Protein AF-A0A661WZI7-F1 (afdb_monomer)

pLDDT: mean 94.53, std 5.51, range [63.56, 98.81]

Solvent-accessible surface area (backbone atoms only — not comparable to full-atom values): 7793 Å² total; per-residue (Å²): 111,69,67,60,51,20,44,34,54,14,11,52,78,48,50,10,68,45,92,73,61,16,45,64,53,16,30,49,50,18,49,52,51,50,55,60,42,61,73,42,98,39,72,69,55,32,40,51,52,51,50,53,47,50,70,52,49,51,62,50,28,29,54,14,35,32,46,36,31,67,75,68,74,39,80,87,52,66,37,52,12,33,29,33,20,50,12,39,44,48,25,51,54,91,53,77,92,40,74,64,53,51,53,54,37,50,52,44,25,53,50,37,49,75,65,32,54,87,71,38,50,62,37,62,75,40,73,58,12,56,12,62,34,45,29,28,41,45,21,5,50,54,28,29,52,53,50,48,53,52,51,51,68,74,76,106

Mean predicted aligned error: 3.16 Å

Sequence (156 aa):
MKQKISKFIATFGGIGLFPFAPGSVGSIAGLIILGAISFAPSAAYQIILQILFLLIFIPLGVIASSAYEKYFRKIDPKEVVIDEVVGMVITLFALPFSLFNVIAGYLLFRFLDIVKPFPIGKLQNIKGGWGIMADDIAAGIVSAVILRLLIFFIVS

Structure (mmCIF, N/CA/C/O backbone):
data_AF-A0A661WZI7-F1
#
_entry.id   AF-A0A661WZI7-F1
#
loop_
_atom_site.group_PDB
_atom_site.id
_atom_site.type_symbol
_atom_site.label_atom_id
_atom_site.label_alt_id
_atom_site.label_comp_id
_atom_site.label_asym_id
_atom_site.label_entity_id
_atom_site.label_seq_id
_atom_site.pdbx_PDB_ins_code
_atom_site.Cartn_x
_atom_site.Cartn_y
_atom_site.Cartn_z
_atom_site.occupancy
_atom_site.B_iso_or_equiv
_atom_site.auth_seq_id
_atom_site.auth_comp_id
_atom_site.auth_asym_id
_atom_site.auth_atom_id
_atom_site.pdbx_PDB_model_num
ATOM 1 N N . MET A 1 1 ? -0.887 7.382 25.657 1.00 63.56 1 MET A N 1
ATOM 2 C CA . MET A 1 1 ? 0.211 7.281 24.664 1.00 63.56 1 MET A CA 1
ATOM 3 C C . MET A 1 1 ? -0.075 6.234 23.588 1.00 63.56 1 MET A C 1
ATOM 5 O O . MET A 1 1 ? -0.155 6.613 22.429 1.00 63.56 1 MET A O 1
ATOM 9 N N . LYS A 1 2 ? -0.336 4.966 23.953 1.00 81.06 2 LYS A N 1
ATOM 10 C CA . LYS A 1 2 ? -0.611 3.870 22.997 1.00 81.06 2 LYS A CA 1
ATOM 11 C C . LYS A 1 2 ? -1.742 4.168 21.992 1.00 81.06 2 LYS A C 1
ATOM 13 O O . LYS A 1 2 ? -1.530 4.010 20.802 1.00 81.06 2 LYS A O 1
ATOM 18 N N . GLN A 1 3 ? -2.872 4.728 22.439 1.00 88.19 3 GLN A N 1
ATOM 19 C CA . GLN A 1 3 ? -3.986 5.109 21.550 1.00 88.19 3 GLN A CA 1
ATOM 20 C C . GLN A 1 3 ? -3.602 6.140 20.473 1.00 88.19 3 GLN A C 1
ATOM 22 O O . GLN A 1 3 ? -4.015 6.008 19.325 1.00 88.19 3 GLN A O 1
ATOM 27 N N . LYS A 1 4 ? -2.810 7.165 20.829 1.00 90.75 4 LYS A N 1
ATOM 28 C CA . LYS A 1 4 ? -2.378 8.201 19.875 1.00 90.75 4 LYS A CA 1
ATOM 29 C C . LYS A 1 4 ? -1.458 7.611 18.802 1.00 90.75 4 LYS A C 1
ATOM 31 O O . LYS A 1 4 ? -1.619 7.942 17.636 1.00 90.75 4 LYS A O 1
ATOM 36 N N . ILE A 1 5 ? -0.556 6.709 19.199 1.00 93.19 5 ILE A N 1
ATOM 37 C CA . ILE A 1 5 ? 0.363 6.014 18.286 1.00 93.19 5 ILE A CA 1
ATOM 38 C C . ILE A 1 5 ? -0.414 5.094 17.338 1.00 93.19 5 ILE A C 1
ATOM 40 O O . ILE A 1 5 ? -0.242 5.194 16.130 1.00 93.19 5 ILE A O 1
ATOM 44 N N . SER A 1 6 ? -1.318 4.256 17.858 1.00 92.06 6 SER A N 1
ATOM 45 C CA . SER A 1 6 ? -2.144 3.376 17.019 1.00 92.06 6 SER A CA 1
ATOM 46 C C . SER A 1 6 ? -3.004 4.169 16.039 1.00 92.06 6 SER A C 1
ATOM 48 O O . SER A 1 6 ? -3.064 3.812 14.872 1.00 92.06 6 SER A O 1
ATOM 50 N N . LYS A 1 7 ? -3.609 5.283 16.480 1.00 95.50 7 LYS A N 1
ATOM 51 C CA . LYS A 1 7 ? -4.338 6.193 15.589 1.00 95.50 7 LYS A CA 1
ATOM 52 C C . LYS A 1 7 ? -3.436 6.743 14.492 1.00 95.50 7 LYS A C 1
ATOM 54 O O . LYS A 1 7 ? -3.809 6.670 13.330 1.00 95.50 7 LYS A O 1
ATOM 59 N N . PHE A 1 8 ? -2.270 7.273 14.847 1.00 96.62 8 PHE A N 1
ATOM 60 C CA . PHE A 1 8 ? -1.329 7.820 13.874 1.00 96.62 8 PHE A CA 1
ATOM 61 C C . PHE A 1 8 ? -0.914 6.781 12.826 1.00 96.62 8 PHE A C 1
ATOM 63 O O . PHE A 1 8 ? -0.981 7.072 11.641 1.00 96.62 8 PHE A O 1
ATOM 70 N N . ILE A 1 9 ? -0.558 5.564 13.240 1.00 96.69 9 ILE A N 1
ATOM 71 C CA . ILE A 1 9 ? -0.145 4.499 12.315 1.00 96.69 9 ILE A CA 1
ATOM 72 C C . ILE A 1 9 ? -1.324 4.024 11.456 1.00 96.69 9 ILE A C 1
ATOM 74 O O . ILE A 1 9 ? -1.202 3.991 10.237 1.00 96.69 9 ILE A O 1
ATOM 78 N N . ALA A 1 10 ? -2.469 3.701 12.065 1.00 96.00 10 ALA A N 1
ATOM 79 C CA . ALA A 1 10 ? -3.608 3.134 11.343 1.00 96.00 10 ALA A CA 1
ATOM 80 C C . ALA A 1 10 ? -4.211 4.125 10.331 1.00 96.00 10 ALA A C 1
ATOM 82 O O . ALA A 1 10 ? -4.584 3.742 9.231 1.00 96.00 10 ALA A O 1
ATOM 83 N N . THR A 1 11 ? -4.230 5.419 10.669 1.00 97.06 11 THR A N 1
ATOM 84 C CA . THR A 1 11 ? -4.661 6.500 9.758 1.00 97.06 11 THR A CA 1
ATOM 85 C C . THR A 1 11 ? -3.560 6.958 8.796 1.00 97.06 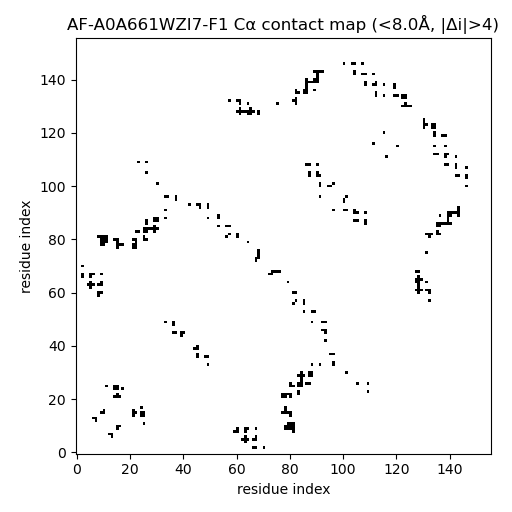11 THR A C 1
ATOM 87 O O . THR A 1 11 ? -3.732 7.971 8.120 1.00 97.06 11 THR A O 1
ATOM 90 N N . PHE A 1 12 ? -2.412 6.276 8.788 1.00 97.38 12 PHE A N 1
ATOM 91 C CA . PHE A 1 12 ? -1.222 6.610 8.011 1.00 97.38 12 PHE A CA 1
ATOM 92 C C . PHE A 1 12 ? -0.819 8.093 8.115 1.00 97.38 12 PHE A C 1
ATOM 94 O O . PHE A 1 12 ? -0.874 8.868 7.165 1.00 97.38 12 PHE A O 1
ATOM 101 N N . GLY A 1 13 ? -0.475 8.524 9.326 1.00 95.62 13 GLY A N 1
ATOM 102 C CA . GLY A 1 13 ? -0.066 9.898 9.613 1.00 95.62 13 GLY A CA 1
ATOM 103 C C . GLY A 1 13 ? -1.212 10.913 9.677 1.00 95.62 13 GLY A C 1
ATOM 104 O O . GLY A 1 13 ? -0.956 12.111 9.740 1.00 95.62 13 GLY A O 1
ATOM 105 N N . GLY A 1 14 ? -2.467 10.454 9.690 1.00 95.31 14 GLY A N 1
ATOM 106 C CA . GLY A 1 14 ? -3.662 11.301 9.691 1.00 95.31 14 GLY A CA 1
ATOM 107 C C . GLY A 1 14 ? -4.335 11.441 8.326 1.00 95.31 14 GLY A C 1
ATOM 108 O O . GLY A 1 14 ? -5.388 12.069 8.252 1.00 95.31 14 GLY A O 1
ATOM 109 N N . ILE A 1 15 ? -3.790 10.825 7.273 1.00 95.69 15 ILE A N 1
ATOM 110 C CA . ILE A 1 15 ? -4.384 10.799 5.928 1.00 95.69 15 ILE A CA 1
ATOM 111 C C . ILE A 1 15 ? -5.802 10.224 5.956 1.00 95.69 15 ILE A C 1
ATOM 113 O O . ILE A 1 15 ? -6.719 10.807 5.384 1.00 95.69 15 ILE A O 1
ATOM 117 N N . GLY A 1 16 ? -6.014 9.143 6.706 1.00 94.56 16 GLY A N 1
ATOM 118 C CA . GLY A 1 16 ? -7.331 8.520 6.847 1.00 94.56 16 GLY A CA 1
ATOM 119 C C . GLY A 1 16 ? -8.375 9.386 7.565 1.00 94.56 16 GLY A C 1
ATOM 120 O O . GLY A 1 16 ? -9.545 9.027 7.617 1.00 94.56 16 GLY A O 1
ATOM 121 N N . LEU A 1 17 ? -7.990 10.546 8.112 1.00 95.62 17 LEU A N 1
ATOM 122 C CA . LEU A 1 17 ? -8.930 11.522 8.677 1.00 95.62 17 LEU A CA 1
ATOM 123 C C . LEU A 1 17 ? -9.500 12.479 7.622 1.00 95.62 17 LEU A C 1
ATOM 125 O O . LEU A 1 17 ? -10.318 13.335 7.962 1.00 95.62 17 LEU A O 1
ATOM 129 N N . PHE A 1 18 ? -9.070 12.363 6.365 1.00 95.00 18 PHE A N 1
ATOM 130 C CA . PHE A 1 18 ? -9.602 13.174 5.282 1.00 95.00 18 PHE A CA 1
ATOM 131 C C . PHE A 1 18 ? -11.109 12.899 5.084 1.00 95.00 18 PHE A C 1
ATOM 133 O O . PHE A 1 18 ? -11.531 11.740 5.068 1.00 95.00 18 PHE A O 1
ATOM 140 N N . PRO A 1 19 ? -11.953 13.942 4.951 1.00 90.06 19 PRO A N 1
ATOM 141 C CA . PRO A 1 19 ? -13.407 13.790 5.038 1.00 90.06 19 PRO A CA 1
ATOM 142 C C . PRO A 1 19 ? -14.041 13.038 3.860 1.00 90.06 19 PRO A C 1
ATOM 144 O O . PRO A 1 19 ? -15.117 12.460 4.028 1.00 90.06 19 PRO A O 1
ATOM 147 N N . PHE A 1 20 ? -13.401 13.026 2.685 1.00 90.88 20 PHE A N 1
ATOM 148 C CA . PHE A 1 20 ? -13.970 12.464 1.456 1.00 90.88 20 PHE A CA 1
ATOM 149 C C . PHE A 1 20 ? -13.129 11.303 0.921 1.00 90.88 20 PHE A C 1
ATOM 151 O O . PHE A 1 20 ? -11.988 11.503 0.527 1.00 90.88 20 PHE A O 1
ATOM 158 N N . ALA A 1 21 ? -13.716 10.103 0.866 1.00 91.62 21 ALA A N 1
ATOM 159 C CA . ALA A 1 21 ? -13.067 8.889 0.355 1.00 91.62 21 ALA A CA 1
ATOM 160 C C . ALA A 1 21 ? -11.656 8.637 0.948 1.00 91.62 21 ALA A C 1
ATOM 162 O O . ALA A 1 21 ? -10.683 8.566 0.195 1.00 91.62 21 ALA A O 1
ATOM 163 N N . PRO A 1 22 ? -11.524 8.496 2.285 1.00 94.94 22 PRO A N 1
ATOM 164 C CA . PRO A 1 22 ? -10.229 8.323 2.952 1.00 94.94 22 PRO A CA 1
ATOM 165 C C . PRO A 1 22 ? -9.408 7.159 2.383 1.00 94.94 22 PRO A C 1
ATOM 167 O O . PRO A 1 22 ? -8.207 7.330 2.194 1.00 94.94 22 PRO A O 1
ATOM 170 N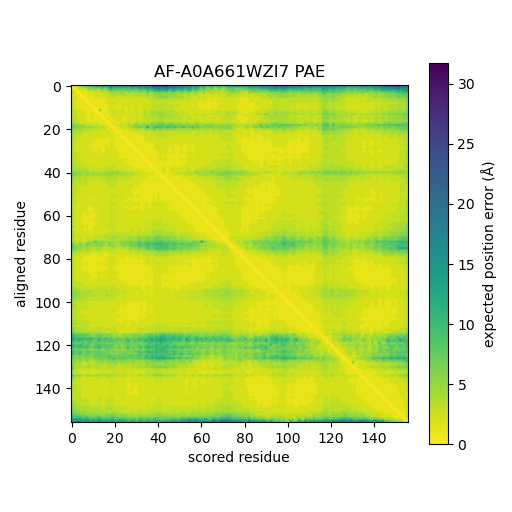 N . GLY A 1 23 ? -10.052 6.043 2.014 1.00 94.56 23 GLY A N 1
ATOM 171 C CA . GLY A 1 23 ? -9.387 4.912 1.355 1.00 94.56 23 GLY A CA 1
ATOM 172 C C . GLY A 1 23 ? -8.683 5.314 0.058 1.00 94.56 23 GLY A C 1
ATOM 173 O O . GLY A 1 23 ? -7.482 5.116 -0.079 1.00 94.56 23 GLY A O 1
ATOM 174 N N . SER A 1 24 ? -9.369 6.044 -0.833 1.00 96.81 24 SER A N 1
ATOM 175 C CA . SER A 1 24 ? -8.770 6.564 -2.071 1.00 96.81 24 SER A CA 1
ATOM 176 C C . SER A 1 24 ? -7.572 7.483 -1.821 1.00 96.81 24 SER A C 1
ATOM 178 O O . SER A 1 24 ? -6.611 7.451 -2.591 1.00 96.81 24 SER A O 1
ATOM 180 N N . VAL A 1 25 ? -7.609 8.301 -0.763 1.00 97.38 25 VAL A N 1
ATOM 181 C CA . VAL A 1 25 ? -6.471 9.153 -0.378 1.00 97.38 25 VAL A CA 1
ATOM 182 C C . VAL A 1 25 ? -5.327 8.310 0.194 1.00 97.38 25 VAL A C 1
ATOM 184 O O . VAL A 1 25 ? -4.165 8.582 -0.106 1.00 97.38 25 VAL A O 1
ATOM 187 N N . GLY A 1 26 ? -5.640 7.256 0.949 1.00 97.75 26 GLY A N 1
ATOM 188 C CA . GLY A 1 26 ? -4.684 6.245 1.399 1.00 97.75 26 GLY A CA 1
ATOM 189 C C . GLY A 1 26 ? -3.969 5.565 0.233 1.00 97.75 26 GLY A C 1
ATOM 190 O O . GLY A 1 26 ? -2.740 5.570 0.176 1.00 97.75 26 GLY A O 1
ATOM 191 N N . SER A 1 27 ? -4.702 5.077 -0.767 1.00 98.19 27 SER A N 1
ATOM 192 C CA . SER A 1 27 ? -4.080 4.438 -1.931 1.00 98.19 27 SER A 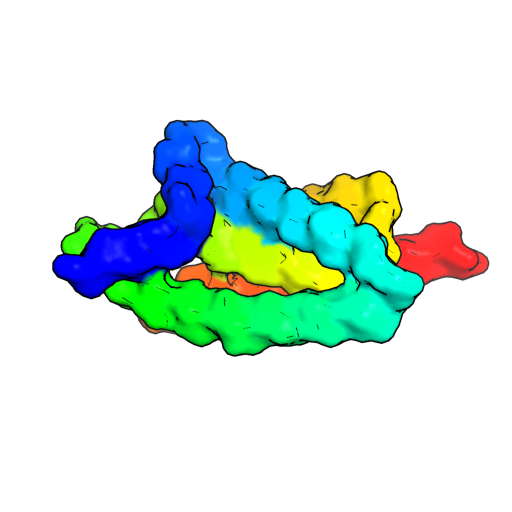CA 1
ATOM 193 C C . SER A 1 27 ? -3.236 5.441 -2.741 1.00 98.19 27 SER A C 1
ATOM 195 O O . SER A 1 27 ? -2.146 5.098 -3.197 1.00 98.19 27 SER A O 1
ATOM 197 N N . ILE A 1 28 ? -3.650 6.714 -2.851 1.00 98.38 28 ILE A N 1
ATOM 198 C CA . ILE A 1 28 ? -2.808 7.784 -3.433 1.00 98.38 28 ILE A CA 1
ATOM 199 C C . ILE A 1 28 ? -1.526 7.989 -2.614 1.00 98.38 28 ILE A C 1
ATOM 201 O O . ILE A 1 28 ? -0.455 8.162 -3.195 1.00 98.38 28 ILE A O 1
ATOM 205 N N . ALA A 1 29 ? -1.586 7.933 -1.283 1.00 98.38 29 ALA A N 1
ATOM 206 C CA . ALA A 1 29 ? -0.386 7.993 -0.452 1.00 98.38 29 ALA A CA 1
ATOM 207 C C . ALA A 1 29 ? 0.569 6.823 -0.751 1.00 98.38 29 ALA A C 1
ATOM 209 O O . ALA A 1 29 ? 1.777 7.036 -0.855 1.00 98.38 29 ALA A O 1
ATOM 210 N N . GLY A 1 30 ? 0.040 5.620 -1.002 1.00 98.38 30 GLY A N 1
ATOM 211 C CA . GLY A 1 30 ? 0.811 4.484 -1.518 1.00 98.38 30 GLY A CA 1
ATOM 212 C C . GLY A 1 30 ? 1.509 4.781 -2.852 1.00 98.38 30 GLY A C 1
ATOM 213 O O . GLY A 1 30 ? 2.696 4.489 -3.007 1.00 98.38 30 GLY A O 1
ATOM 214 N N . LEU A 1 31 ? 0.821 5.439 -3.792 1.00 98.56 31 LEU A N 1
ATOM 215 C CA . LEU A 1 31 ? 1.425 5.880 -5.057 1.00 98.56 31 LEU A CA 1
ATOM 216 C C . LEU A 1 31 ? 2.536 6.913 -4.852 1.00 98.56 31 LEU A C 1
ATOM 218 O O . LEU A 1 31 ? 3.564 6.832 -5.520 1.00 98.56 31 LEU A O 1
ATOM 222 N N . ILE A 1 32 ? 2.361 7.865 -3.932 1.00 98.44 32 ILE A N 1
ATOM 223 C CA . ILE A 1 32 ? 3.390 8.866 -3.604 1.00 98.44 32 ILE A CA 1
ATOM 224 C C . ILE A 1 32 ? 4.644 8.175 -3.053 1.00 98.44 32 ILE A C 1
ATOM 226 O O . ILE A 1 32 ? 5.756 8.514 -3.457 1.00 98.44 32 ILE A O 1
ATOM 230 N N . ILE A 1 33 ?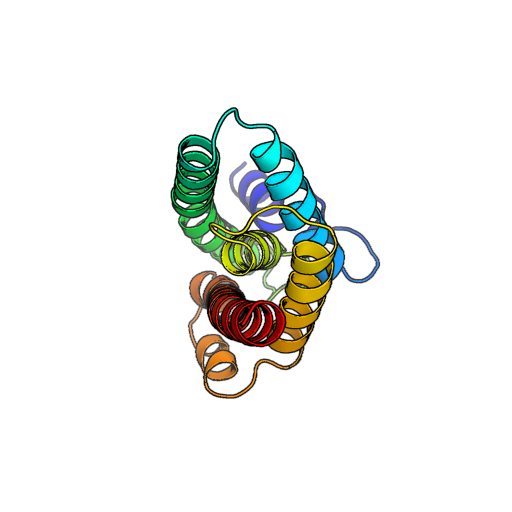 4.480 7.175 -2.181 1.00 98.31 33 ILE A N 1
ATOM 231 C CA . ILE A 1 33 ? 5.592 6.380 -1.634 1.00 98.31 33 ILE A CA 1
ATOM 232 C C . ILE A 1 33 ? 6.327 5.637 -2.749 1.00 98.31 33 ILE A C 1
ATOM 234 O O . ILE A 1 33 ? 7.552 5.698 -2.824 1.00 98.31 33 ILE A O 1
ATOM 238 N N . LEU A 1 34 ? 5.599 4.967 -3.642 1.00 98.44 34 LEU A N 1
ATOM 239 C CA . LEU A 1 34 ? 6.194 4.280 -4.789 1.00 98.44 34 LEU A CA 1
ATOM 240 C C . LEU A 1 34 ? 6.897 5.247 -5.746 1.00 98.44 34 LEU A C 1
ATOM 242 O O . LEU A 1 34 ? 7.986 4.940 -6.225 1.00 98.44 34 LEU A O 1
ATOM 246 N N . GLY A 1 35 ? 6.319 6.427 -5.976 1.00 98.31 35 GLY A N 1
ATOM 247 C CA . GLY A 1 35 ? 6.935 7.495 -6.755 1.00 98.31 35 GLY A CA 1
ATOM 248 C C . GLY A 1 35 ? 8.252 7.953 -6.134 1.00 98.31 35 GLY A C 1
ATOM 249 O O . GLY A 1 35 ? 9.256 8.048 -6.834 1.00 98.31 35 GLY A O 1
ATOM 250 N N . ALA A 1 36 ? 8.297 8.133 -4.812 1.00 98.38 36 ALA A N 1
ATOM 251 C CA . ALA A 1 36 ? 9.530 8.445 -4.094 1.00 98.38 36 ALA A CA 1
ATOM 252 C C . ALA A 1 36 ? 10.571 7.316 -4.213 1.00 98.38 36 ALA A C 1
ATOM 254 O O . ALA A 1 36 ? 11.739 7.581 -4.496 1.00 98.38 36 ALA A O 1
ATOM 255 N N . ILE A 1 37 ? 10.152 6.053 -4.064 1.00 98.19 37 ILE A N 1
ATOM 256 C CA . ILE A 1 37 ? 11.027 4.883 -4.232 1.00 98.19 37 ILE A CA 1
ATOM 257 C C . ILE A 1 37 ? 11.579 4.806 -5.662 1.00 98.19 37 ILE A C 1
ATOM 259 O O . ILE A 1 37 ? 12.727 4.408 -5.841 1.00 98.19 37 ILE A O 1
ATOM 263 N N . SER A 1 38 ? 10.808 5.214 -6.675 1.00 97.56 38 SER A N 1
ATOM 264 C CA . SER A 1 38 ? 11.205 5.133 -8.087 1.00 97.56 38 SER A CA 1
ATOM 265 C C . SER A 1 38 ? 12.452 5.957 -8.440 1.00 97.56 38 SER A C 1
ATOM 267 O O . SER A 1 38 ? 13.137 5.632 -9.406 1.00 97.56 38 SER A O 1
ATOM 269 N N . PHE A 1 39 ? 12.807 6.955 -7.622 1.00 97.75 39 PHE A N 1
ATOM 270 C CA . PHE A 1 39 ? 14.045 7.728 -7.770 1.00 97.75 39 PHE A CA 1
ATOM 271 C C . PHE A 1 39 ? 15.303 6.980 -7.298 1.00 97.75 39 PHE A C 1
ATOM 273 O O . PHE A 1 39 ? 16.413 7.491 -7.455 1.00 97.75 39 PHE A O 1
ATOM 280 N N . ALA A 1 40 ? 15.170 5.788 -6.706 1.00 97.56 40 ALA A N 1
ATOM 281 C CA . ALA A 1 40 ? 16.326 5.007 -6.287 1.00 97.56 40 ALA A CA 1
ATOM 282 C C . ALA A 1 40 ? 17.175 4.553 -7.499 1.00 97.56 40 ALA A C 1
ATOM 284 O O . ALA A 1 40 ? 16.620 4.287 -8.569 1.00 97.56 40 ALA A O 1
ATOM 285 N N . PRO A 1 41 ? 18.507 4.391 -7.339 1.00 96.06 41 PRO A N 1
ATOM 286 C CA . PRO A 1 41 ? 19.453 4.333 -8.465 1.00 96.06 41 PRO A CA 1
ATOM 287 C C . PRO A 1 41 ? 19.302 3.139 -9.414 1.00 96.06 41 PRO A C 1
ATOM 289 O O . PRO A 1 41 ? 19.864 3.139 -10.504 1.00 96.06 41 PRO A O 1
ATOM 292 N N . SER A 1 42 ? 18.611 2.080 -8.992 1.00 97.44 42 SER A N 1
ATOM 293 C CA . SER A 1 42 ? 18.394 0.891 -9.813 1.00 97.44 42 SER A CA 1
ATOM 294 C C . SER A 1 42 ? 17.141 0.139 -9.387 1.00 97.44 42 SER A C 1
ATOM 296 O O . SER A 1 42 ? 16.698 0.245 -8.241 1.00 97.44 42 SER A O 1
ATOM 298 N N . ALA A 1 43 ? 16.622 -0.700 -10.286 1.00 97.00 43 ALA A N 1
ATOM 299 C CA . ALA A 1 43 ? 15.478 -1.565 -10.007 1.00 97.00 43 ALA A CA 1
ATOM 300 C C . ALA A 1 43 ? 15.705 -2.477 -8.785 1.00 97.00 43 ALA A C 1
ATOM 302 O O . ALA A 1 43 ? 14.789 -2.680 -7.993 1.00 97.00 43 ALA A O 1
ATOM 303 N N . ALA A 1 44 ? 16.931 -2.973 -8.574 1.00 97.88 44 ALA A N 1
ATOM 304 C CA . ALA A 1 44 ? 17.259 -3.792 -7.407 1.00 97.88 44 ALA A CA 1
ATOM 305 C C . ALA A 1 44 ? 17.074 -3.016 -6.092 1.00 97.88 44 ALA A C 1
ATOM 307 O O . ALA A 1 44 ? 16.444 -3.515 -5.161 1.00 97.88 44 ALA A O 1
ATOM 308 N N . TYR A 1 45 ? 17.554 -1.769 -6.033 1.00 97.75 45 TYR A N 1
ATOM 309 C CA . TYR A 1 45 ? 17.356 -0.909 -4.863 1.00 97.75 45 TYR A CA 1
ATOM 310 C C . TYR A 1 45 ? 15.878 -0.566 -4.650 1.00 97.75 45 TYR A C 1
ATOM 312 O O . TYR A 1 45 ? 15.410 -0.5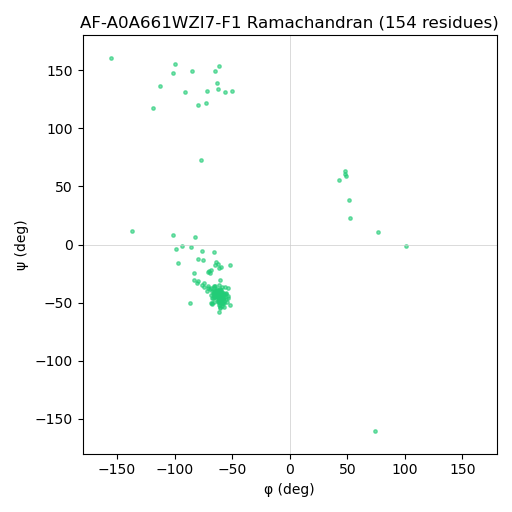92 -3.515 1.00 97.75 45 TYR A O 1
ATOM 320 N N . GLN A 1 46 ? 15.127 -0.305 -5.724 1.00 98.31 46 GLN A N 1
ATOM 321 C CA . GLN A 1 46 ? 13.684 -0.054 -5.643 1.00 98.31 46 GLN A CA 1
ATOM 322 C C . GLN A 1 46 ? 12.941 -1.246 -5.023 1.00 98.31 46 GLN A C 1
ATOM 324 O O . GLN A 1 46 ? 12.153 -1.065 -4.097 1.00 98.31 46 GLN A O 1
ATOM 329 N N . ILE A 1 47 ? 13.238 -2.467 -5.478 1.00 98.38 47 ILE A N 1
ATOM 330 C CA . ILE A 1 47 ? 12.642 -3.700 -4.946 1.00 98.38 47 ILE A CA 1
ATOM 331 C C . ILE A 1 47 ? 13.009 -3.890 -3.471 1.00 98.38 47 ILE A C 1
ATOM 333 O O . ILE A 1 47 ? 12.129 -4.181 -2.664 1.00 98.38 47 ILE A O 1
ATOM 337 N N . ILE A 1 48 ? 14.274 -3.681 -3.088 1.00 98.50 48 ILE A N 1
ATOM 338 C CA . ILE A 1 48 ? 14.705 -3.778 -1.683 1.00 98.50 48 ILE A CA 1
ATOM 339 C C . ILE A 1 48 ? 13.911 -2.802 -0.806 1.00 98.50 48 ILE A C 1
ATOM 341 O O . ILE A 1 48 ? 13.406 -3.201 0.242 1.00 98.50 48 ILE A O 1
ATOM 345 N N . LEU A 1 49 ? 13.745 -1.547 -1.235 1.00 98.56 49 LEU A N 1
ATOM 346 C CA . LEU A 1 49 ? 12.972 -0.550 -0.489 1.00 98.56 49 LEU A CA 1
ATOM 347 C C . LEU A 1 49 ? 11.492 -0.937 -0.362 1.00 98.56 49 LEU A C 1
ATOM 349 O O . LEU A 1 49 ? 10.921 -0.781 0.716 1.00 98.56 49 LEU A O 1
ATOM 353 N N . GLN A 1 50 ? 10.880 -1.485 -1.415 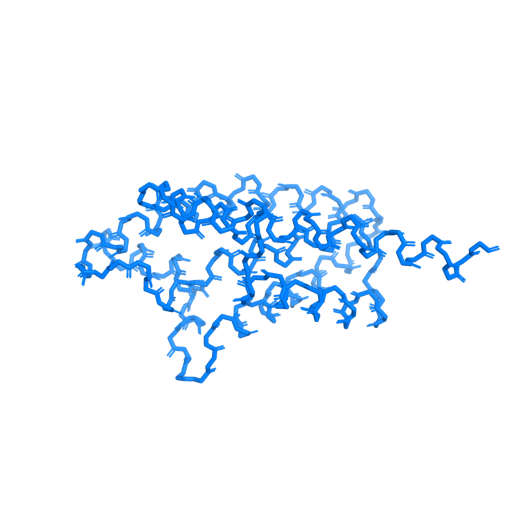1.00 98.56 50 GLN A N 1
ATOM 354 C CA . GLN A 1 50 ? 9.501 -1.985 -1.365 1.00 98.56 50 GLN A CA 1
ATOM 355 C C . GLN A 1 50 ? 9.362 -3.184 -0.415 1.00 98.56 50 GLN A C 1
ATOM 357 O O . GLN A 1 50 ? 8.419 -3.233 0.370 1.00 98.56 50 GLN A O 1
ATOM 362 N N . ILE A 1 51 ? 10.311 -4.126 -0.430 1.00 98.69 51 ILE A N 1
ATOM 363 C CA . ILE A 1 51 ? 10.329 -5.269 0.498 1.00 98.69 51 ILE A CA 1
ATOM 364 C C . ILE A 1 51 ? 10.440 -4.776 1.941 1.00 98.69 51 ILE A C 1
ATOM 366 O O . ILE A 1 51 ? 9.648 -5.185 2.787 1.00 98.69 51 ILE A O 1
ATOM 370 N N . LEU A 1 52 ? 11.386 -3.876 2.228 1.00 98.62 52 LEU A N 1
ATOM 371 C CA . LEU A 1 52 ? 11.552 -3.301 3.564 1.00 98.62 52 LEU A CA 1
ATOM 372 C C . LEU A 1 52 ? 10.290 -2.564 4.016 1.00 98.62 52 LEU A C 1
ATOM 374 O O . LEU A 1 52 ? 9.866 -2.729 5.158 1.00 98.62 52 LEU A O 1
ATOM 378 N N . 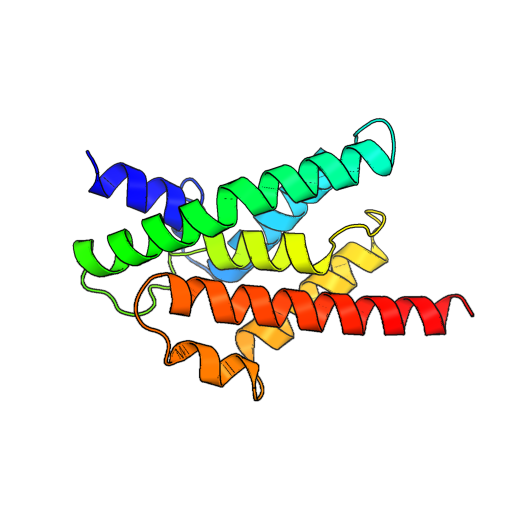PHE A 1 53 ? 9.659 -1.806 3.117 1.00 98.62 53 PHE A N 1
ATOM 379 C CA . PHE A 1 53 ? 8.384 -1.155 3.389 1.00 98.62 53 PHE A CA 1
ATOM 380 C C . PHE A 1 53 ? 7.319 -2.179 3.803 1.00 98.62 53 PHE A C 1
ATOM 382 O O . PHE A 1 53 ? 6.740 -2.056 4.879 1.00 98.62 53 PHE A O 1
ATOM 389 N N . LEU A 1 54 ? 7.094 -3.227 3.008 1.00 98.56 54 LEU A N 1
ATOM 390 C CA . LEU A 1 54 ? 6.072 -4.236 3.299 1.00 98.56 54 LEU A CA 1
ATOM 391 C C . LEU A 1 54 ? 6.363 -5.007 4.596 1.00 98.56 54 LEU A C 1
ATOM 393 O O . LEU A 1 54 ? 5.458 -5.191 5.410 1.00 98.56 54 LEU A O 1
ATOM 397 N N . LEU A 1 55 ? 7.622 -5.390 4.834 1.00 98.38 55 LEU A N 1
ATOM 398 C CA . LEU A 1 55 ? 8.043 -6.081 6.059 1.00 98.38 55 LEU A CA 1
ATOM 399 C C . LEU A 1 55 ? 7.798 -5.253 7.325 1.00 98.38 55 LEU A C 1
ATOM 401 O O . LEU A 1 55 ? 7.553 -5.821 8.387 1.00 98.38 55 LEU A O 1
ATOM 405 N N . ILE A 1 56 ? 7.854 -3.925 7.224 1.00 98.25 56 ILE A N 1
ATOM 406 C CA . ILE A 1 56 ? 7.611 -3.013 8.344 1.00 98.25 56 ILE A CA 1
ATOM 407 C C . ILE A 1 56 ? 6.115 -2.707 8.483 1.00 98.25 56 ILE A C 1
ATOM 409 O O . ILE A 1 56 ? 5.552 -2.819 9.573 1.00 98.25 56 ILE A O 1
ATOM 413 N N . PHE A 1 57 ? 5.450 -2.316 7.396 1.00 98.19 57 PHE A N 1
ATOM 414 C CA . PHE A 1 57 ? 4.105 -1.743 7.460 1.00 98.19 57 PHE A CA 1
ATOM 415 C C . PHE A 1 57 ? 2.985 -2.781 7.536 1.00 98.19 57 PHE A C 1
ATOM 417 O O . PHE A 1 57 ? 1.954 -2.474 8.126 1.00 98.19 57 PHE A O 1
ATOM 424 N N . ILE A 1 58 ? 3.181 -4.018 7.064 1.00 98.25 58 ILE A N 1
ATOM 425 C CA . ILE A 1 58 ? 2.202 -5.096 7.278 1.00 98.25 58 ILE A CA 1
ATOM 426 C C . ILE A 1 58 ? 2.012 -5.391 8.779 1.00 98.25 58 ILE A C 1
ATOM 428 O O . ILE A 1 58 ? 0.889 -5.246 9.269 1.00 98.25 58 ILE A O 1
ATOM 432 N N . PRO A 1 59 ? 3.055 -5.756 9.558 1.00 97.81 59 PRO A N 1
ATOM 433 C CA . PRO A 1 59 ? 2.869 -6.053 10.977 1.00 97.81 59 PRO A CA 1
ATOM 434 C C . PRO A 1 59 ? 2.443 -4.817 11.779 1.00 97.81 59 PRO A C 1
ATOM 436 O O . PRO A 1 59 ? 1.605 -4.932 12.675 1.00 97.81 59 PRO A O 1
ATOM 439 N N . LEU A 1 60 ? 2.964 -3.627 11.450 1.00 97.19 60 LEU A N 1
ATOM 440 C CA . LEU A 1 60 ? 2.525 -2.388 12.095 1.00 97.19 60 LEU A CA 1
ATOM 441 C C . LEU A 1 60 ? 1.055 -2.083 11.807 1.00 97.19 60 LEU A C 1
ATOM 443 O O . LEU A 1 60 ? 0.349 -1.687 12.732 1.00 97.19 60 LEU A O 1
ATOM 447 N N . GLY A 1 61 ? 0.593 -2.303 10.576 1.00 97.00 61 GLY A N 1
ATOM 448 C CA . GLY A 1 61 ? -0.806 -2.167 10.183 1.00 97.00 61 GLY A CA 1
ATOM 449 C C . GLY A 1 61 ? -1.700 -3.090 10.994 1.00 97.00 61 GLY A C 1
ATOM 450 O O . GLY A 1 61 ? -2.580 -2.614 11.703 1.00 97.00 61 GLY A O 1
ATOM 451 N N . VAL A 1 62 ? -1.397 -4.389 11.038 1.00 96.56 62 VAL A N 1
ATOM 452 C CA . VAL A 1 62 ? -2.175 -5.364 11.823 1.00 96.56 62 VAL A CA 1
ATOM 453 C C . VAL A 1 62 ? -2.275 -4.956 13.299 1.00 96.56 62 VAL A C 1
ATOM 455 O O . VAL A 1 62 ? -3.363 -4.967 13.885 1.00 96.56 62 VAL A O 1
ATOM 458 N N . ILE A 1 63 ? -1.154 -4.574 13.921 1.00 96.31 63 ILE A N 1
ATOM 459 C CA . ILE A 1 63 ? -1.117 -4.175 15.336 1.00 96.31 63 ILE A CA 1
ATOM 460 C C . ILE A 1 63 ? -1.891 -2.869 15.554 1.00 96.31 63 ILE A C 1
ATOM 462 O O . ILE A 1 63 ? -2.680 -2.766 16.500 1.00 96.31 63 ILE A O 1
ATOM 466 N N . ALA A 1 64 ? -1.674 -1.867 14.703 1.00 95.94 64 ALA A N 1
ATOM 467 C CA . ALA A 1 64 ? -2.286 -0.553 14.833 1.00 95.94 64 ALA A CA 1
ATOM 468 C C . ALA A 1 64 ? -3.793 -0.594 14.579 1.00 95.94 64 ALA A C 1
ATOM 470 O O . ALA A 1 64 ? -4.530 -0.019 15.378 1.00 95.94 64 ALA A O 1
ATOM 471 N N . SER A 1 65 ? -4.248 -1.315 13.555 1.00 94.75 65 SER A N 1
ATOM 472 C CA . SER A 1 65 ? -5.663 -1.481 13.214 1.00 94.75 65 SER A CA 1
ATOM 473 C C . SER A 1 65 ? -6.405 -2.250 14.308 1.00 94.75 65 SER A C 1
ATOM 475 O O . SER A 1 65 ? -7.415 -1.766 14.813 1.00 94.75 65 SER A O 1
ATOM 477 N N . SER A 1 66 ? -5.835 -3.356 14.815 1.00 94.38 66 SER A N 1
ATOM 478 C CA . SER A 1 66 ? -6.403 -4.089 15.966 1.00 94.38 66 SER A CA 1
ATOM 479 C C . SER A 1 66 ? -6.553 -3.201 17.205 1.00 94.38 66 SER A C 1
ATOM 481 O O . SER A 1 66 ? -7.555 -3.240 17.922 1.00 94.38 66 SER A O 1
ATOM 483 N N . ALA A 1 67 ? -5.528 -2.395 17.492 1.00 93.62 67 ALA A N 1
ATOM 484 C CA . ALA A 1 67 ? -5.556 -1.467 18.611 1.00 93.62 67 ALA A CA 1
ATOM 485 C C . ALA A 1 67 ? -6.564 -0.331 18.380 1.00 93.62 67 ALA A C 1
ATOM 487 O O . ALA A 1 67 ? -7.246 0.075 19.321 1.00 93.62 67 ALA A O 1
ATOM 488 N N . TYR A 1 68 ? -6.684 0.163 17.146 1.00 94.25 68 TYR A N 1
ATOM 489 C CA . TYR A 1 68 ? -7.639 1.196 16.768 1.00 94.25 68 TYR A CA 1
ATOM 490 C C . TYR A 1 68 ? -9.076 0.730 17.009 1.00 94.25 68 TYR A C 1
ATOM 492 O O . TYR A 1 68 ? -9.799 1.392 17.755 1.00 94.25 68 TYR A O 1
ATOM 500 N N . GLU A 1 69 ? -9.472 -0.426 16.470 1.00 92.44 69 GLU A N 1
ATOM 501 C CA . GLU A 1 69 ? -10.812 -0.990 16.683 1.00 92.44 69 GLU A CA 1
ATOM 502 C C . GLU A 1 69 ? -11.137 -1.102 18.174 1.00 92.44 69 GLU A C 1
ATOM 504 O O . GLU A 1 69 ? -12.188 -0.655 18.639 1.00 92.44 69 GLU A O 1
ATOM 509 N N . LYS A 1 70 ? -10.183 -1.612 18.962 1.00 91.50 70 LYS A N 1
ATOM 510 C CA . LYS A 1 70 ? -10.341 -1.775 20.410 1.00 91.50 70 LYS A CA 1
ATOM 511 C C . LYS A 1 70 ? -10.508 -0.444 21.145 1.00 91.50 70 LYS A C 1
ATOM 513 O O . LYS A 1 70 ? -11.341 -0.347 22.046 1.00 91.50 70 LYS A O 1
ATOM 518 N N . TYR A 1 71 ? -9.707 0.570 20.816 1.00 91.44 71 TYR A N 1
ATOM 519 C CA . TYR A 1 71 ? -9.738 1.858 21.516 1.00 91.44 71 TYR A CA 1
ATOM 520 C C . TYR A 1 71 ? -10.927 2.728 21.120 1.00 91.44 71 TYR A C 1
ATOM 522 O O . TYR A 1 71 ? -11.448 3.453 21.965 1.00 91.44 71 TYR A O 1
ATOM 530 N N . PHE A 1 72 ? -11.343 2.671 19.856 1.00 88.75 72 PHE A N 1
ATOM 531 C CA . PHE A 1 72 ? -12.426 3.498 19.327 1.00 88.75 72 PHE A CA 1
ATOM 532 C C . PHE A 1 72 ? -13.769 2.762 19.261 1.00 88.75 72 PHE A C 1
ATOM 534 O O . PHE A 1 72 ? -14.775 3.395 18.956 1.00 88.75 72 PHE A O 1
ATOM 541 N N . ARG A 1 73 ? -13.801 1.464 19.605 1.00 88.31 73 ARG A N 1
ATOM 542 C CA . ARG A 1 73 ? -14.995 0.599 19.611 1.00 88.31 73 ARG A CA 1
ATOM 543 C C . ARG A 1 73 ? -15.758 0.643 18.282 1.00 88.31 73 ARG A C 1
ATOM 545 O O . ARG A 1 73 ? -16.985 0.636 18.265 1.00 88.31 73 ARG A O 1
ATOM 552 N N . LYS A 1 74 ? -15.012 0.709 17.180 1.00 86.19 74 LYS A N 1
ATOM 553 C CA . LYS A 1 74 ? -15.521 0.642 15.808 1.00 86.19 74 LYS A CA 1
ATOM 554 C C . LYS A 1 74 ? -15.028 -0.655 15.182 1.00 86.19 74 LYS A C 1
ATOM 556 O O . LYS A 1 74 ? -13.863 -0.989 15.369 1.00 86.19 74 LYS A O 1
ATOM 561 N N . ILE A 1 75 ? -15.915 -1.346 14.479 1.00 81.94 75 ILE A N 1
ATOM 562 C CA . ILE A 1 75 ? -15.565 -2.484 13.628 1.00 81.94 75 ILE A CA 1
ATOM 563 C C . ILE A 1 75 ? -15.300 -1.913 12.239 1.00 81.94 75 ILE A C 1
ATOM 565 O O . ILE A 1 75 ? -16.106 -1.103 11.781 1.00 81.94 75 ILE A O 1
ATOM 569 N N . ASP A 1 76 ? -14.180 -2.294 11.633 1.00 79.81 76 ASP A N 1
ATOM 570 C CA . ASP A 1 76 ? -13.772 -1.883 10.283 1.00 79.81 76 ASP A CA 1
ATOM 571 C C . ASP A 1 76 ? -13.886 -0.356 10.014 1.00 79.81 76 ASP A C 1
ATOM 573 O O . ASP A 1 76 ? -14.708 0.120 9.223 1.00 79.81 76 ASP A O 1
ATOM 577 N N . PRO A 1 77 ? -13.150 0.478 10.775 1.00 89.00 77 PRO A N 1
ATOM 578 C CA . PRO A 1 77 ? -13.260 1.925 10.666 1.00 89.00 77 PRO A CA 1
ATOM 579 C C . PRO A 1 77 ? -12.618 2.456 9.380 1.00 89.00 77 PRO A C 1
ATOM 581 O O . PRO A 1 77 ? -11.406 2.379 9.223 1.00 89.00 77 PRO A O 1
ATOM 584 N N . LYS A 1 78 ? -13.414 3.150 8.555 1.00 92.50 78 LYS A N 1
ATOM 585 C CA . LYS A 1 78 ? -12.990 3.827 7.308 1.00 92.50 78 LYS A CA 1
ATOM 586 C C . LYS A 1 78 ? -11.789 4.777 7.425 1.00 92.50 78 LYS A C 1
ATOM 588 O O . LYS A 1 78 ? -11.262 5.224 6.414 1.00 92.50 78 LYS A O 1
ATOM 593 N N . GLU A 1 79 ? -11.446 5.212 8.638 1.00 95.12 79 GLU A N 1
ATOM 594 C CA . GLU A 1 79 ? -10.285 6.068 8.882 1.00 95.12 79 GLU A CA 1
ATOM 595 C C . GLU A 1 79 ? -8.962 5.287 8.923 1.00 95.12 79 GLU A C 1
ATOM 597 O O . GLU A 1 79 ? -7.891 5.896 8.937 1.00 95.12 79 GLU A O 1
ATOM 602 N N . VAL A 1 80 ? -9.019 3.959 8.998 1.00 96.00 80 VAL A N 1
ATOM 603 C CA . VAL A 1 80 ? -7.862 3.082 8.842 1.00 96.00 80 VAL A CA 1
ATOM 604 C C . VAL A 1 80 ? -7.595 2.950 7.349 1.00 96.00 80 VAL A C 1
ATOM 606 O O . VAL A 1 80 ? -8.493 2.607 6.598 1.00 96.00 80 VAL A O 1
ATOM 609 N N . VAL A 1 81 ? -6.398 3.367 6.938 1.00 97.75 81 VAL A N 1
ATOM 610 C CA . VAL A 1 81 ? -5.990 3.448 5.522 1.00 97.75 81 VAL A CA 1
ATOM 611 C C . VAL A 1 81 ? -4.565 2.923 5.307 1.00 97.75 81 VAL A C 1
ATOM 613 O O . VAL A 1 81 ? -3.927 3.183 4.290 1.00 97.75 81 VAL A O 1
ATOM 616 N N . ILE A 1 82 ? -3.988 2.269 6.316 1.00 97.94 82 ILE A N 1
ATOM 617 C CA . ILE A 1 82 ? -2.656 1.657 6.213 1.00 97.94 82 ILE A CA 1
ATOM 618 C C . ILE A 1 82 ? -2.687 0.370 5.375 1.00 97.94 82 ILE A C 1
ATOM 620 O O . ILE A 1 82 ? -1.728 0.080 4.665 1.00 97.94 82 ILE A O 1
ATOM 624 N N . ASP A 1 83 ? -3.794 -0.357 5.449 1.00 97.12 83 ASP A N 1
ATOM 625 C CA . ASP A 1 83 ? -4.227 -1.427 4.549 1.00 97.12 83 ASP A CA 1
ATOM 626 C C . ASP A 1 83 ? -4.210 -0.967 3.086 1.00 97.12 83 ASP A C 1
ATOM 628 O O . ASP A 1 83 ? -3.492 -1.549 2.275 1.00 97.12 83 ASP A O 1
ATOM 632 N N . GLU A 1 84 ? -4.847 0.16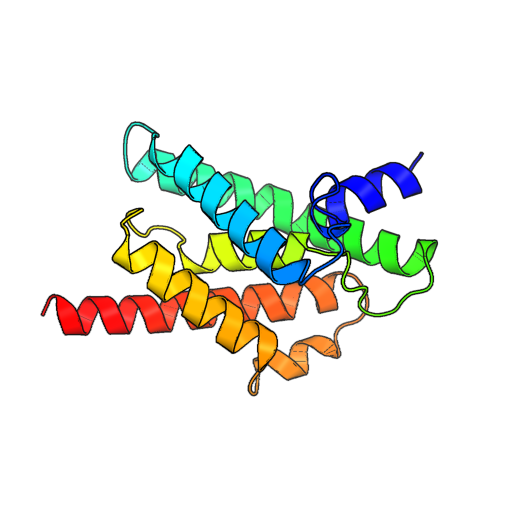2 2.795 1.00 98.06 84 GLU A N 1
ATOM 633 C CA . GLU A 1 84 ? -4.945 0.778 1.468 1.00 98.06 84 GLU A CA 1
ATOM 634 C C . GLU A 1 84 ? -3.573 1.146 0.883 1.00 98.06 84 GLU A C 1
ATOM 636 O O . GLU A 1 84 ? -3.263 0.903 -0.289 1.00 98.06 84 GLU A O 1
ATOM 641 N N . VAL A 1 85 ? -2.706 1.725 1.722 1.00 98.62 85 VAL A N 1
ATOM 642 C CA . VAL A 1 85 ? -1.324 2.063 1.352 1.00 98.62 85 VAL A CA 1
ATOM 643 C C . VAL A 1 85 ? -0.533 0.795 1.029 1.00 98.62 85 VAL A C 1
ATOM 645 O O . VAL A 1 85 ? 0.168 0.739 0.015 1.00 98.62 85 VAL A O 1
ATOM 648 N N . VAL A 1 86 ? -0.633 -0.227 1.881 1.00 98.69 86 VAL A N 1
ATOM 649 C CA . VAL A 1 86 ? 0.062 -1.507 1.700 1.00 98.69 86 VAL A CA 1
ATOM 650 C C . VAL A 1 86 ? -0.445 -2.230 0.450 1.00 98.69 86 VAL A C 1
ATOM 652 O O . VAL A 1 86 ? 0.374 -2.680 -0.353 1.00 98.69 86 VAL A O 1
ATOM 655 N N . GLY A 1 87 ? -1.759 -2.292 0.234 1.00 98.38 87 GLY A N 1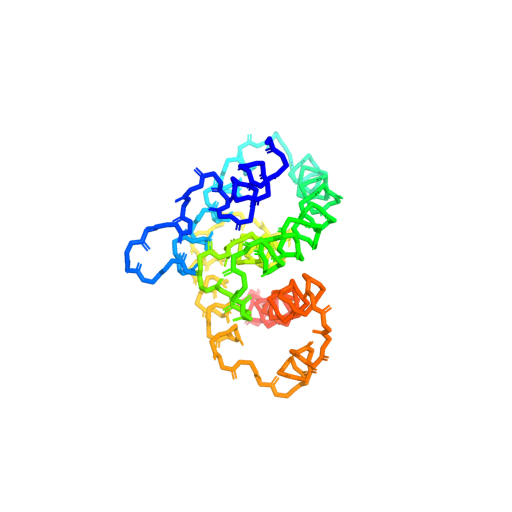
ATOM 656 C CA . GLY A 1 87 ? -2.381 -2.902 -0.942 1.00 98.38 87 GLY A CA 1
ATOM 657 C C . GLY A 1 87 ? -1.931 -2.246 -2.250 1.00 98.38 87 GLY A C 1
ATOM 658 O O . GLY A 1 87 ? -1.578 -2.939 -3.212 1.00 98.38 87 GLY A O 1
ATOM 659 N N . MET A 1 88 ? -1.808 -0.915 -2.273 1.00 98.62 88 MET A N 1
ATOM 660 C CA . MET A 1 88 ? -1.274 -0.190 -3.429 1.00 98.62 88 MET A CA 1
ATOM 661 C C . MET A 1 88 ? 0.210 -0.508 -3.687 1.00 98.62 88 MET A C 1
ATOM 663 O O . MET A 1 88 ? 0.601 -0.736 -4.835 1.00 98.62 88 MET A O 1
ATOM 667 N N . VAL A 1 89 ? 1.043 -0.576 -2.639 1.00 98.75 89 VAL A N 1
ATOM 668 C CA . VAL A 1 89 ? 2.461 -0.968 -2.772 1.00 98.75 89 VAL A CA 1
ATOM 669 C C . VAL A 1 89 ? 2.591 -2.389 -3.320 1.00 98.75 89 VAL A C 1
ATOM 671 O O . VAL A 1 89 ? 3.421 -2.624 -4.195 1.00 98.75 89 VAL A O 1
ATOM 674 N N . ILE A 1 90 ? 1.749 -3.319 -2.868 1.00 98.81 90 ILE A N 1
ATOM 675 C CA . ILE A 1 90 ? 1.705 -4.695 -3.384 1.00 98.81 90 ILE A CA 1
ATOM 676 C C . ILE A 1 90 ? 1.295 -4.714 -4.859 1.00 98.81 90 ILE A C 1
ATOM 678 O O . ILE A 1 90 ? 1.935 -5.390 -5.663 1.00 98.81 90 ILE A O 1
ATOM 682 N N . THR A 1 91 ? 0.271 -3.943 -5.234 1.00 98.75 91 THR A N 1
ATOM 683 C CA . THR A 1 91 ? -0.251 -3.896 -6.610 1.00 98.75 91 THR A CA 1
ATOM 684 C C . THR A 1 91 ? 0.834 -3.548 -7.633 1.00 98.75 91 THR A C 1
ATOM 686 O O . THR A 1 91 ? 0.926 -4.162 -8.699 1.00 98.75 91 THR A O 1
ATOM 689 N N . LEU A 1 92 ? 1.681 -2.571 -7.304 1.00 98.69 92 LEU A N 1
ATOM 690 C CA . LEU A 1 92 ? 2.747 -2.072 -8.179 1.00 98.69 92 LEU A CA 1
ATOM 691 C C . LEU A 1 92 ? 4.134 -2.615 -7.832 1.00 98.69 92 LEU A C 1
ATOM 693 O O . LEU A 1 92 ? 5.127 -2.172 -8.415 1.00 98.69 92 LEU A O 1
ATOM 697 N N . PHE A 1 93 ? 4.212 -3.582 -6.917 1.00 98.62 93 PHE A N 1
ATOM 698 C CA . PHE A 1 93 ? 5.468 -4.182 -6.488 1.00 98.62 93 PHE A CA 1
ATOM 699 C C . PHE A 1 93 ? 6.294 -4.620 -7.698 1.00 98.62 93 PHE A C 1
ATOM 701 O O . PHE A 1 93 ? 5.756 -5.260 -8.598 1.00 98.62 93 PHE A O 1
ATOM 708 N N . ALA A 1 94 ? 7.583 -4.285 -7.740 1.00 97.94 94 ALA A N 1
ATOM 709 C CA . ALA A 1 94 ? 8.518 -4.642 -8.812 1.00 97.94 94 ALA A CA 1
ATOM 710 C C . ALA A 1 94 ? 8.067 -4.287 -10.251 1.00 97.94 94 ALA A C 1
ATOM 712 O O . ALA A 1 94 ? 8.536 -4.903 -11.209 1.00 97.94 94 ALA A O 1
ATOM 713 N N . LEU A 1 95 ? 7.165 -3.315 -10.428 1.00 97.44 95 LEU A N 1
ATOM 714 C CA . LEU A 1 95 ? 6.858 -2.724 -11.734 1.00 97.44 95 LEU A CA 1
ATOM 715 C C . LEU A 1 95 ? 7.551 -1.365 -11.890 1.00 97.44 95 LEU A C 1
ATOM 717 O O . LEU A 1 95 ? 7.688 -0.632 -10.909 1.00 97.44 95 LEU A O 1
ATOM 721 N N . PRO A 1 96 ? 7.955 -0.985 -13.116 1.00 95.75 96 PRO A N 1
ATOM 722 C CA . PRO A 1 96 ? 8.457 0.358 -13.364 1.00 95.75 96 PRO A CA 1
ATOM 723 C C . PRO A 1 96 ? 7.349 1.384 -13.102 1.00 95.75 96 PRO A C 1
ATOM 725 O O . PRO A 1 96 ? 6.194 1.176 -13.492 1.00 95.75 96 PRO A O 1
ATOM 728 N N . PHE A 1 97 ? 7.707 2.503 -12.471 1.00 97.00 97 PHE A N 1
ATOM 729 C CA . PHE A 1 97 ? 6.780 3.584 -12.137 1.00 97.00 97 PHE A CA 1
ATOM 730 C C . PHE A 1 97 ? 6.455 4.433 -13.379 1.00 97.00 97 PHE A C 1
ATOM 732 O O . PHE A 1 97 ? 6.948 5.542 -13.559 1.00 97.00 97 PHE A O 1
ATOM 739 N N . SER A 1 98 ? 5.660 3.864 -14.284 1.00 97.06 98 SER A N 1
ATOM 740 C CA . SER A 1 98 ? 5.172 4.517 -15.500 1.00 97.06 98 SER A CA 1
ATOM 741 C C . SER A 1 98 ? 3.741 5.017 -15.314 1.00 97.06 98 SER A C 1
ATOM 743 O O . SER A 1 98 ? 2.981 4.464 -14.518 1.00 97.06 98 SER A O 1
ATOM 745 N N . LEU A 1 99 ? 3.342 6.028 -16.093 1.00 97.31 99 LEU A N 1
ATOM 746 C CA . LEU A 1 99 ? 1.986 6.584 -16.032 1.00 97.31 99 LEU A CA 1
ATOM 747 C C . LEU A 1 99 ? 0.910 5.508 -16.250 1.00 97.31 99 LEU A C 1
ATOM 749 O O . LEU A 1 99 ? -0.083 5.474 -15.527 1.00 97.31 99 LEU A O 1
ATOM 753 N N . PHE A 1 100 ? 1.137 4.602 -17.206 1.00 97.31 100 PHE A N 1
ATOM 754 C CA . PHE A 1 100 ? 0.225 3.494 -17.480 1.00 97.31 100 PHE A CA 1
ATOM 755 C C . PHE A 1 100 ? 0.083 2.561 -16.274 1.00 97.31 100 PHE A C 1
ATOM 757 O O . PHE A 1 100 ? -1.034 2.325 -15.822 1.00 97.31 100 PHE A O 1
ATOM 764 N N . ASN A 1 101 ? 1.202 2.081 -15.715 1.00 97.75 101 ASN A N 1
ATOM 765 C CA . ASN A 1 101 ? 1.173 1.163 -14.575 1.00 97.75 101 ASN A CA 1
ATOM 766 C C . ASN A 1 101 ? 0.507 1.813 -13.363 1.00 97.75 101 ASN A C 1
ATOM 768 O O . ASN A 1 101 ? -0.317 1.181 -12.716 1.00 97.75 101 ASN A O 1
ATOM 772 N N . VAL A 1 102 ? 0.825 3.079 -13.085 1.00 98.31 102 VAL A N 1
ATOM 773 C CA . VAL A 1 102 ? 0.254 3.837 -11.968 1.00 98.31 102 VAL A CA 1
ATOM 774 C C . VAL A 1 102 ? -1.262 3.958 -12.098 1.00 98.31 102 VAL A C 1
ATOM 776 O O . VAL A 1 102 ? -1.973 3.603 -11.162 1.00 98.31 102 VAL A O 1
ATOM 779 N N . ILE A 1 103 ? -1.766 4.412 -13.249 1.00 98.44 103 ILE A N 1
ATOM 780 C CA . ILE A 1 103 ? -3.209 4.594 -13.456 1.00 98.44 103 ILE A CA 1
ATOM 781 C C . ILE A 1 103 ? -3.925 3.242 -13.465 1.00 98.44 103 ILE A C 1
ATOM 783 O O . ILE A 1 103 ? -4.897 3.061 -12.734 1.00 98.44 103 ILE A O 1
ATOM 787 N N . ALA A 1 104 ? -3.446 2.280 -14.259 1.00 98.25 104 ALA A N 1
ATOM 788 C CA . ALA A 1 104 ? -4.082 0.972 -14.377 1.00 98.25 104 ALA A CA 1
ATOM 789 C C . ALA A 1 104 ? -4.058 0.210 -13.044 1.00 98.25 104 ALA A C 1
ATOM 791 O O . ALA A 1 104 ? -5.079 -0.332 -12.630 1.00 98.25 104 ALA A O 1
ATOM 792 N N . GLY A 1 105 ? -2.923 0.218 -12.342 1.00 98.50 105 GLY A N 1
ATOM 793 C CA . GLY A 1 105 ? -2.779 -0.409 -11.032 1.00 98.50 105 GLY A CA 1
ATOM 794 C C . GLY A 1 105 ? -3.670 0.230 -9.976 1.00 98.50 105 GLY A C 1
ATOM 795 O O . GLY A 1 105 ? -4.352 -0.491 -9.259 1.00 98.50 105 GLY A O 1
ATOM 796 N N . TYR A 1 106 ? -3.730 1.563 -9.919 1.00 98.62 106 TYR A N 1
ATOM 797 C CA . TYR A 1 106 ? -4.631 2.268 -9.007 1.00 98.62 106 TYR A CA 1
ATOM 798 C C . TYR A 1 106 ? -6.096 1.893 -9.250 1.00 98.62 106 TYR A C 1
ATOM 800 O O . TYR A 1 106 ? -6.804 1.530 -8.314 1.00 98.62 106 TYR A O 1
ATOM 808 N N . LEU A 1 107 ? -6.549 1.937 -10.506 1.00 98.44 107 LEU A N 1
ATOM 809 C CA . LEU A 1 107 ? -7.937 1.630 -10.849 1.00 98.44 107 LEU A CA 1
ATOM 810 C C . LEU A 1 107 ? -8.292 0.166 -10.566 1.00 98.44 107 LEU A C 1
ATOM 812 O O . LEU A 1 107 ? -9.350 -0.093 -9.998 1.00 98.44 107 LEU A O 1
ATOM 816 N N . LEU A 1 108 ? -7.413 -0.777 -10.922 1.00 98.12 108 LEU A N 1
ATOM 817 C CA . LEU A 1 108 ? -7.612 -2.203 -10.641 1.00 98.12 108 LEU A CA 1
ATOM 818 C C . LEU A 1 108 ? -7.687 -2.473 -9.139 1.00 98.12 108 LEU A C 1
ATOM 820 O O . LEU A 1 108 ? -8.616 -3.145 -8.693 1.00 98.12 108 LEU A O 1
ATOM 824 N N . PHE A 1 109 ? -6.753 -1.907 -8.372 1.00 98.31 109 PHE A N 1
ATOM 825 C CA . PHE A 1 109 ? -6.722 -2.054 -6.923 1.00 98.31 109 PHE A CA 1
ATOM 826 C C . PHE A 1 109 ? -7.988 -1.510 -6.275 1.00 98.31 109 PHE A C 1
ATOM 828 O O . PHE A 1 109 ? -8.684 -2.264 -5.604 1.00 98.31 109 PHE A O 1
ATOM 835 N N . ARG A 1 110 ? -8.353 -0.249 -6.546 1.00 97.44 110 ARG A N 1
ATOM 836 C CA . ARG A 1 110 ? -9.571 0.347 -5.977 1.00 97.44 110 ARG A CA 1
ATOM 837 C C . ARG A 1 110 ? -10.822 -0.420 -6.383 1.00 97.44 110 ARG A C 1
ATOM 839 O O . ARG A 1 110 ? -11.723 -0.582 -5.571 1.00 97.44 110 ARG A O 1
ATOM 846 N N . PHE A 1 111 ? -10.902 -0.891 -7.627 1.00 96.88 111 PHE A N 1
ATOM 847 C CA . PHE A 1 111 ? -12.044 -1.687 -8.066 1.00 96.88 111 PHE A CA 1
ATOM 848 C C . PHE A 1 111 ? -12.160 -2.990 -7.266 1.00 96.88 111 PHE A C 1
ATOM 850 O O . PHE A 1 111 ? -13.235 -3.294 -6.754 1.00 96.88 111 PHE A O 1
ATOM 857 N N . LEU A 1 112 ? -11.068 -3.746 -7.125 1.00 96.06 112 LEU A N 1
ATOM 858 C CA . LEU A 1 112 ? -11.084 -5.022 -6.407 1.00 96.06 112 LEU A CA 1
ATOM 859 C C . LEU A 1 112 ? -11.243 -4.860 -4.898 1.00 96.06 112 LEU A C 1
ATOM 861 O O . LEU A 1 112 ? -11.936 -5.675 -4.293 1.00 96.06 112 LEU A O 1
ATOM 865 N N . ASP A 1 113 ? -10.658 -3.819 -4.314 1.00 94.12 113 ASP A N 1
ATOM 866 C CA . ASP A 1 113 ? -10.849 -3.491 -2.906 1.00 94.12 113 ASP A CA 1
ATOM 867 C C . ASP A 1 113 ? -12.288 -3.034 -2.617 1.00 94.12 113 ASP A C 1
ATOM 869 O O . ASP A 1 113 ? -12.893 -3.469 -1.652 1.00 94.12 113 ASP A O 1
ATOM 873 N N . ILE A 1 114 ? -12.923 -2.242 -3.481 1.00 93.06 114 ILE A N 1
ATOM 874 C CA . ILE A 1 114 ? -14.316 -1.828 -3.240 1.00 93.06 114 ILE A CA 1
ATOM 875 C C . ILE A 1 114 ? -15.292 -2.995 -3.452 1.00 93.06 114 ILE A C 1
ATOM 877 O O . ILE A 1 114 ? -16.264 -3.138 -2.710 1.00 93.06 114 ILE A O 1
ATOM 881 N N . VAL A 1 115 ? -15.065 -3.827 -4.475 1.00 93.00 115 VAL A N 1
ATOM 882 C CA . VAL A 1 115 ? -15.976 -4.930 -4.829 1.00 93.00 115 VAL A CA 1
ATOM 883 C C . VAL A 1 115 ? -15.782 -6.156 -3.930 1.00 93.00 115 VAL A C 1
ATOM 885 O O . VAL A 1 115 ? -16.742 -6.892 -3.702 1.00 93.00 115 VAL A O 1
ATOM 888 N N . LYS A 1 116 ? -14.558 -6.406 -3.444 1.00 87.31 116 LYS A N 1
ATOM 889 C CA . LYS A 1 116 ? -14.150 -7.580 -2.644 1.00 87.31 116 LYS A CA 1
ATOM 890 C C . LYS A 1 116 ? -14.723 -8.903 -3.185 1.00 87.31 116 LYS A C 1
ATOM 892 O O . LYS A 1 116 ? -15.377 -9.642 -2.441 1.00 87.31 116 LYS A O 1
ATOM 897 N N . PRO A 1 117 ? -14.494 -9.247 -4.473 1.00 87.88 117 PRO A N 1
ATOM 898 C CA . PRO A 1 117 ? -15.072 -10.452 -5.062 1.00 87.88 117 PRO A CA 1
ATOM 899 C C . PRO A 1 117 ? -14.591 -11.707 -4.329 1.00 87.88 117 PRO A C 1
ATOM 901 O O . PRO A 1 117 ? -13.504 -11.741 -3.752 1.00 87.88 117 PRO A O 1
ATOM 904 N N . PHE A 1 118 ? -15.383 -12.778 -4.362 1.00 85.25 118 PHE A N 1
ATOM 905 C CA . PHE A 1 118 ? -14.951 -14.065 -3.816 1.00 85.25 118 PHE A CA 1
ATOM 906 C C . PHE A 1 118 ? -13.631 -14.515 -4.490 1.00 85.25 118 PHE A C 1
ATOM 908 O O . PHE A 1 118 ? -13.567 -14.495 -5.720 1.00 85.25 118 PHE A O 1
ATOM 915 N N . PRO A 1 119 ? -12.586 -14.936 -3.742 1.00 82.94 119 PRO A N 1
ATOM 916 C CA . PRO A 1 119 ? -12.548 -15.226 -2.303 1.00 82.94 119 PRO A CA 1
ATOM 917 C C . PRO A 1 119 ? -12.100 -14.079 -1.377 1.00 82.94 119 PRO A C 1
ATOM 919 O O . PRO A 1 119 ? -12.106 -14.290 -0.166 1.00 82.94 119 PRO A O 1
ATOM 922 N N . ILE A 1 120 ? -11.752 -12.893 -1.893 1.00 82.94 120 ILE A N 1
ATOM 923 C CA . ILE A 1 120 ? -11.243 -11.743 -1.113 1.00 82.94 120 ILE A CA 1
ATOM 924 C C . ILE A 1 120 ? -12.213 -11.378 0.015 1.00 82.94 120 ILE A C 1
ATOM 926 O O . ILE A 1 120 ? -11.817 -11.342 1.176 1.00 82.94 120 ILE A O 1
ATOM 930 N N . GLY A 1 121 ? -13.508 -11.240 -0.289 1.00 79.25 121 GLY A N 1
ATOM 931 C CA . GLY A 1 121 ? -14.522 -10.898 0.715 1.00 79.25 121 GLY A CA 1
ATOM 932 C C . GLY A 1 121 ? -14.654 -11.902 1.871 1.00 79.25 121 GLY A C 1
ATOM 933 O O . GLY A 1 121 ? -15.138 -11.545 2.941 1.00 79.25 121 GLY A O 1
ATOM 934 N N . LYS A 1 122 ? -14.181 -13.156 1.737 1.00 83.69 122 LYS A N 1
ATOM 935 C CA . LYS A 1 122 ? -14.185 -14.101 2.873 1.00 83.69 122 LYS A CA 1
ATOM 936 C C . LYS A 1 122 ? -13.172 -13.731 3.957 1.00 83.69 122 LYS A C 1
ATOM 938 O O . LYS A 1 122 ? -13.362 -14.160 5.097 1.00 83.69 122 LYS A O 1
ATOM 943 N N . LEU A 1 123 ? -12.132 -12.965 3.624 1.00 84.56 123 LEU A N 1
ATOM 944 C CA . LEU A 1 123 ? -11.078 -12.562 4.558 1.00 84.56 123 LEU A CA 1
ATOM 945 C C . LEU A 1 123 ? -11.588 -11.590 5.627 1.00 84.56 123 LEU A C 1
ATOM 947 O O . LEU A 1 123 ? -11.063 -11.595 6.736 1.00 84.56 123 LEU A O 1
ATOM 951 N N . GLN A 1 124 ? -12.693 -10.889 5.364 1.00 78.69 124 GLN A N 1
ATOM 952 C CA . GLN A 1 124 ? -13.365 -10.020 6.337 1.00 78.69 124 GLN A CA 1
ATOM 953 C C . GLN A 1 124 ? -13.894 -10.775 7.571 1.00 78.69 124 GLN A C 1
ATOM 955 O O . GLN A 1 124 ? -14.172 -10.174 8.604 1.00 78.69 124 GLN A O 1
ATOM 960 N N . ASN A 1 125 ? -14.017 -12.108 7.502 1.00 84.62 125 ASN A N 1
ATOM 961 C CA . ASN A 1 125 ? -14.385 -12.926 8.663 1.00 84.62 125 ASN A CA 1
ATOM 962 C C . ASN A 1 125 ? -13.231 -13.097 9.666 1.00 84.62 125 ASN A C 1
ATOM 964 O O . ASN A 1 125 ? -13.448 -13.570 10.787 1.00 84.62 125 ASN A O 1
ATOM 968 N N . ILE A 1 126 ? -11.999 -12.757 9.274 1.00 86.62 126 ILE A N 1
ATOM 969 C CA . ILE A 1 126 ? -10.847 -12.740 10.173 1.00 86.62 126 ILE A CA 1
ATOM 970 C C . ILE A 1 126 ? -11.014 -11.550 11.121 1.00 86.62 126 ILE A C 1
ATOM 972 O O . ILE A 1 126 ? -11.329 -10.441 10.711 1.00 86.62 126 ILE A O 1
ATOM 976 N N . LYS A 1 127 ? -10.822 -11.779 12.421 1.00 86.25 127 LYS A N 1
ATOM 977 C CA . LYS A 1 127 ? -11.052 -10.746 13.437 1.00 86.25 127 LYS A CA 1
ATOM 978 C C . LYS A 1 127 ? -9.835 -9.843 13.626 1.00 86.25 127 LYS A C 1
ATOM 980 O O . LYS A 1 127 ? -8.693 -10.302 13.566 1.00 86.25 127 LYS A O 1
ATOM 985 N N . GLY A 1 128 ? -10.097 -8.591 13.992 1.00 87.38 128 GLY A N 1
ATOM 986 C CA . GLY A 1 128 ? -9.069 -7.612 14.326 1.00 87.38 128 GLY A CA 1
ATOM 987 C C . GLY A 1 128 ? -8.338 -7.090 13.092 1.00 87.38 128 GLY A C 1
ATOM 988 O O . GLY A 1 128 ? -8.776 -7.256 11.958 1.00 87.38 128 GLY A O 1
ATOM 989 N N . GLY A 1 129 ? -7.157 -6.518 13.308 1.00 89.31 129 GLY A N 1
ATOM 990 C CA . GLY A 1 129 ? -6.361 -5.901 12.249 1.00 89.31 129 GLY A CA 1
ATOM 991 C C . GLY A 1 129 ? -5.866 -6.861 11.170 1.00 89.31 129 GLY A C 1
ATOM 992 O O . GLY A 1 129 ? -5.469 -6.395 10.114 1.00 89.31 129 GLY A O 1
ATOM 993 N N . TRP A 1 130 ? -5.901 -8.180 11.387 1.00 92.75 130 TRP A N 1
ATOM 994 C CA . TRP A 1 130 ? -5.667 -9.128 10.294 1.00 92.75 130 TRP A CA 1
ATOM 995 C C . TRP A 1 130 ? -6.812 -9.132 9.286 1.00 92.75 130 TRP A C 1
ATOM 997 O O . TRP A 1 130 ? -6.530 -9.232 8.104 1.00 92.75 130 TRP A O 1
ATOM 1007 N N . GLY A 1 131 ? -8.066 -9.006 9.732 1.00 89.25 131 GLY A N 1
ATOM 1008 C CA . GLY A 1 131 ? -9.212 -8.889 8.828 1.00 89.25 131 GLY A CA 1
ATOM 1009 C C . GLY A 1 131 ? -9.112 -7.649 7.958 1.00 89.25 131 GLY A C 1
ATOM 1010 O O . GLY A 1 131 ? -9.200 -7.779 6.748 1.00 89.25 131 GLY A O 1
ATOM 1011 N N . ILE A 1 132 ? -8.816 -6.509 8.592 1.00 89.69 132 ILE A N 1
ATOM 1012 C CA . ILE A 1 132 ? -8.665 -5.198 7.939 1.00 89.69 132 ILE A CA 1
ATOM 1013 C C . ILE A 1 132 ? -7.498 -5.173 6.941 1.00 89.69 132 ILE A C 1
ATOM 1015 O O . ILE A 1 132 ? -7.566 -4.539 5.908 1.00 89.69 132 ILE A O 1
ATOM 1019 N N . MET A 1 133 ? -6.375 -5.824 7.254 1.00 95.75 133 MET A N 1
ATOM 1020 C CA . MET A 1 133 ? -5.225 -5.804 6.341 1.00 95.75 133 MET A CA 1
ATOM 1021 C C . MET A 1 133 ? -5.343 -6.860 5.234 1.00 95.75 133 MET A C 1
ATOM 1023 O O . MET A 1 133 ? -4.749 -6.702 4.171 1.00 95.75 133 MET A O 1
ATOM 1027 N N . ALA A 1 134 ? -5.996 -7.996 5.496 1.00 93.50 134 ALA A N 1
ATOM 1028 C CA . ALA A 1 134 ? -5.914 -9.163 4.620 1.00 93.50 134 ALA A CA 1
ATOM 1029 C C . ALA A 1 134 ? -6.710 -9.009 3.322 1.00 93.50 134 ALA A C 1
ATOM 1031 O O . ALA A 1 134 ? -6.264 -9.517 2.293 1.00 93.50 134 ALA A O 1
ATOM 1032 N N . ASP A 1 135 ? -7.868 -8.358 3.353 1.00 89.75 135 ASP A N 1
ATOM 1033 C CA . ASP A 1 135 ? -8.683 -8.110 2.165 1.00 89.75 135 ASP A CA 1
ATOM 1034 C C . ASP A 1 135 ? -7.995 -7.143 1.194 1.00 89.75 135 ASP A C 1
ATOM 1036 O O . ASP A 1 135 ? -7.856 -7.501 0.023 1.00 89.75 135 ASP A O 1
ATOM 1040 N N . ASP A 1 136 ? -7.444 -6.026 1.666 1.00 95.19 136 ASP A N 1
ATOM 1041 C CA . ASP A 1 136 ? -6.661 -5.092 0.843 1.00 95.19 136 ASP A CA 1
ATOM 1042 C C . ASP A 1 136 ? -5.355 -5.713 0.326 1.00 95.19 136 ASP A C 1
ATOM 1044 O O . ASP A 1 136 ? -4.989 -5.543 -0.841 1.00 95.19 136 ASP A O 1
ATOM 1048 N N . ILE A 1 137 ? -4.652 -6.500 1.151 1.00 97.25 137 ILE A N 1
ATOM 1049 C CA . ILE A 1 137 ? -3.473 -7.262 0.705 1.00 97.25 137 ILE A CA 1
ATOM 1050 C C . ILE A 1 137 ? -3.865 -8.230 -0.417 1.00 97.25 137 ILE A C 1
ATOM 1052 O O . ILE A 1 137 ? -3.175 -8.308 -1.436 1.00 97.25 137 ILE A O 1
ATOM 1056 N N . ALA A 1 138 ? -4.970 -8.961 -0.262 1.00 96.50 138 ALA A N 1
ATOM 1057 C CA . ALA A 1 138 ? -5.439 -9.900 -1.274 1.00 96.50 138 ALA A CA 1
ATOM 1058 C C . ALA A 1 138 ? -5.893 -9.183 -2.553 1.00 96.50 138 ALA A C 1
ATOM 1060 O O . ALA A 1 138 ? -5.521 -9.613 -3.648 1.00 96.50 138 ALA A O 1
ATOM 1061 N N . ALA A 1 139 ? -6.624 -8.071 -2.436 1.00 96.69 139 ALA A N 1
ATOM 1062 C CA . ALA A 1 139 ? -6.981 -7.213 -3.561 1.00 96.69 139 ALA A CA 1
ATOM 1063 C C . ALA A 1 139 ? -5.729 -6.703 -4.286 1.00 96.69 139 ALA A C 1
ATOM 1065 O O . ALA A 1 139 ? -5.672 -6.754 -5.516 1.00 96.69 139 ALA A O 1
ATOM 1066 N N . GLY A 1 140 ? -4.690 -6.308 -3.547 1.00 98.06 140 GLY A N 1
ATOM 1067 C CA . GLY A 1 140 ? -3.407 -5.886 -4.102 1.00 98.06 140 GLY A CA 1
ATOM 1068 C C . GLY A 1 140 ? -2.684 -6.996 -4.866 1.00 98.06 140 GLY A C 1
ATOM 1069 O O . GLY A 1 140 ? -2.216 -6.775 -5.983 1.00 98.06 140 GLY A O 1
ATOM 1070 N N . ILE A 1 141 ? -2.643 -8.217 -4.322 1.00 98.19 141 ILE A N 1
ATOM 1071 C CA . ILE A 1 141 ? -2.035 -9.380 -4.994 1.00 98.19 141 ILE A CA 1
ATOM 1072 C C . ILE A 1 141 ? -2.778 -9.700 -6.295 1.00 98.19 141 ILE A C 1
ATOM 1074 O O . ILE A 1 141 ? -2.151 -9.862 -7.343 1.00 98.19 141 ILE A O 1
ATOM 1078 N N . VAL A 1 142 ? -4.112 -9.774 -6.253 1.00 97.62 142 VAL A N 1
ATOM 1079 C CA . VAL A 1 142 ? -4.922 -10.077 -7.443 1.00 97.62 142 VAL A CA 1
ATOM 1080 C C . VAL A 1 142 ? -4.772 -8.971 -8.492 1.00 97.62 142 VAL A C 1
ATOM 1082 O O . VAL A 1 142 ? -4.585 -9.271 -9.673 1.00 97.62 142 VAL A O 1
ATOM 1085 N N . SER A 1 143 ? -4.747 -7.705 -8.070 1.00 98.25 143 SER A N 1
ATOM 1086 C CA . SER A 1 143 ? -4.484 -6.560 -8.951 1.00 98.25 143 SER A CA 1
ATOM 1087 C C . SER A 1 143 ? -3.113 -6.650 -9.616 1.00 98.25 143 SER A C 1
ATOM 1089 O O . SER A 1 143 ? -3.008 -6.447 -10.824 1.00 98.25 143 SER A O 1
ATOM 1091 N N . ALA A 1 144 ? -2.068 -7.011 -8.864 1.00 98.38 144 ALA A N 1
ATOM 1092 C CA . ALA A 1 144 ? -0.711 -7.165 -9.388 1.00 98.38 144 ALA A CA 1
ATOM 1093 C C . ALA A 1 144 ? -0.622 -8.246 -10.476 1.00 98.38 144 ALA A C 1
ATOM 1095 O O . ALA A 1 144 ? 0.099 -8.065 -11.464 1.00 98.38 144 ALA A O 1
ATOM 1096 N N . VAL A 1 145 ? -1.347 -9.358 -10.300 1.00 98.12 145 VAL A N 1
ATOM 1097 C CA . VAL A 1 145 ? -1.428 -10.451 -11.282 1.00 98.12 145 VAL A CA 1
ATOM 1098 C C . VAL A 1 145 ? -2.153 -9.986 -12.541 1.00 98.12 145 VAL A C 1
ATOM 1100 O O . VAL A 1 145 ? -1.611 -10.125 -13.637 1.00 98.12 145 VAL A O 1
ATOM 1103 N N . ILE A 1 146 ? -3.337 -9.384 -12.401 1.00 98.00 146 ILE A N 1
ATOM 1104 C CA . ILE A 1 146 ? -4.127 -8.895 -13.543 1.00 98.00 146 ILE A CA 1
ATOM 1105 C C . ILE A 1 146 ? -3.348 -7.840 -14.329 1.00 98.00 146 ILE A C 1
ATOM 1107 O O . ILE A 1 146 ? -3.276 -7.915 -15.553 1.00 98.00 146 ILE A O 1
ATOM 1111 N N . LEU A 1 147 ? -2.713 -6.891 -13.638 1.00 98.12 147 LEU A N 1
ATOM 1112 C CA . LEU A 1 147 ? -1.921 -5.843 -14.273 1.00 98.12 147 LEU A CA 1
ATOM 1113 C C . LEU A 1 147 ? -0.741 -6.421 -15.064 1.00 98.12 147 LEU A C 1
ATOM 1115 O O . LEU A 1 147 ? -0.464 -5.968 -16.170 1.00 98.12 147 LEU A O 1
ATOM 1119 N N . ARG A 1 148 ? -0.062 -7.449 -14.545 1.00 98.06 148 ARG A N 1
ATOM 1120 C CA . ARG A 1 148 ? 1.026 -8.124 -15.271 1.00 98.06 148 ARG A CA 1
ATOM 1121 C C . ARG A 1 148 ? 0.544 -8.845 -16.512 1.00 98.06 148 ARG A C 1
ATOM 1123 O O . ARG A 1 148 ? 1.209 -8.755 -17.537 1.00 98.06 148 ARG A O 1
ATOM 1130 N N . LEU A 1 149 ? -0.593 -9.531 -16.424 1.00 97.56 149 LEU A N 1
ATOM 1131 C CA . LEU A 1 149 ? -1.205 -10.169 -17.586 1.00 97.56 149 LEU A CA 1
ATOM 1132 C C . LEU A 1 149 ? -1.562 -9.122 -18.644 1.00 97.56 149 LEU A C 1
ATOM 1134 O O . LEU A 1 149 ? -1.218 -9.294 -19.807 1.00 97.56 149 LEU A O 1
ATOM 1138 N N . LEU A 1 150 ? -2.163 -8.003 -18.234 1.00 96.69 150 LEU A N 1
ATOM 1139 C CA . LEU A 1 150 ? -2.476 -6.886 -19.124 1.00 96.69 150 LEU A CA 1
ATOM 1140 C C . LEU A 1 150 ? -1.217 -6.352 -19.828 1.00 96.69 150 LEU A C 1
ATOM 1142 O O . LEU A 1 150 ? -1.206 -6.231 -21.047 1.00 96.69 150 LEU A O 1
ATOM 1146 N N . ILE A 1 151 ? -0.148 -6.073 -19.074 1.00 95.88 151 ILE A N 1
ATOM 1147 C CA . ILE A 1 151 ? 1.131 -5.602 -19.629 1.00 95.88 151 ILE A CA 1
ATOM 1148 C C . ILE A 1 151 ? 1.710 -6.634 -20.602 1.00 95.88 151 ILE A C 1
ATOM 1150 O O . ILE A 1 151 ? 2.157 -6.262 -21.683 1.00 95.88 151 ILE A O 1
ATOM 1154 N N . PHE A 1 152 ? 1.679 -7.920 -20.244 1.00 95.50 152 PHE A N 1
ATOM 1155 C CA . PHE A 1 152 ? 2.170 -9.001 -21.095 1.00 95.50 152 PHE A CA 1
ATOM 1156 C C . PHE A 1 152 ? 1.462 -9.016 -22.455 1.00 95.50 152 PHE A C 1
ATOM 1158 O O . PHE A 1 152 ? 2.138 -9.058 -23.476 1.00 95.50 152 PHE A O 1
ATOM 1165 N N . PHE A 1 153 ? 0.131 -8.899 -22.485 1.00 95.00 153 PHE A N 1
ATOM 1166 C CA . PHE A 1 153 ? -0.637 -8.863 -23.737 1.00 95.00 153 PHE A CA 1
ATOM 1167 C C . PHE A 1 153 ? -0.465 -7.574 -24.550 1.00 95.00 153 PHE A C 1
ATOM 1169 O O . PHE A 1 153 ? -0.712 -7.591 -25.747 1.00 95.00 153 PHE A O 1
ATOM 1176 N N . ILE A 1 154 ? -0.080 -6.459 -23.924 1.00 93.06 154 ILE A N 1
ATOM 1177 C CA . ILE A 1 154 ? 0.163 -5.189 -24.630 1.00 93.06 154 ILE A CA 1
ATOM 1178 C C . ILE A 1 154 ? 1.548 -5.167 -25.292 1.00 93.06 154 ILE A C 1
ATOM 1180 O O . ILE A 1 154 ? 1.726 -4.509 -26.313 1.00 93.06 154 ILE A O 1
ATOM 1184 N N . VAL A 1 155 ? 2.536 -5.826 -24.680 1.00 89.62 155 VAL A N 1
ATOM 1185 C CA . VAL A 1 155 ? 3.945 -5.782 -25.111 1.00 89.62 155 VAL A CA 1
ATOM 1186 C C . VAL A 1 155 ? 4.335 -6.980 -25.994 1.00 89.62 155 VAL A C 1
ATOM 1188 O O . VAL A 1 155 ? 5.371 -6.918 -26.655 1.00 89.62 155 VAL A O 1
ATOM 1191 N N . SER A 1 156 ? 3.530 -8.048 -26.006 1.00 77.75 156 SER A N 1
ATOM 1192 C CA . SER A 1 156 ? 3.703 -9.222 -26.884 1.00 77.75 156 SER A CA 1
ATOM 1193 C C . SER A 1 156 ? 3.070 -9.003 -28.252 1.00 77.75 156 SER A C 1
ATOM 1195 O O . SER A 1 156 ? 3.680 -9.457 -29.244 1.00 77.75 156 SER A O 1
#

Nearest PDB structures (foldseek):
  7cuq-assembly1_C  TM=2.176E-01  e=3.212E+00  Escherichia coli

Foldseek 3Di:
DLQVLLLCLQLVNVCLVDPPQSQLSLLVVLLVVLVVLLPPPDLVSSLVVLVVVLVPLVVSQQVSQLVNCVVVVDQLDSSGRSLSSNLNSLLCRSHRSDPVSNVQSSVQLVVCLVVCPPPLVVLCVDDGSSSNNRSSNVSSNVNNVVSVVVVVVVVD

Secondary structure (DSSP, 8-state):
-HHHHHHHHHTTTTGGG-SS-HHHHHHHHHHHHHHHHHTSSSHHHHHHHHHHHHHHHHHHHHHHHHHHHHHHT-SS-TT--HHHHHHHHHHTTTS---HHHHHHHHHHHHHHHHH-TTTGGGGGGS-THHHHHHHHHHHHHHHHHHHHHHHHHHH-

Radius of gyration: 15.23 Å; Cα contacts (8 Å, |Δi|>4): 217; chains: 1; bounding box: 35×29×52 Å